Protein AF-Q8MIM4-F1 (afdb_monomer)

InterPro domains:
  IPR008209 Phosphoenolpyruvate carboxykinase, GTP-utilising [PTHR11561] (2-87)
  IPR008210 Phosphoenolpyruvate carboxykinase, N-terminal [G3DSA:3.40.449.10] (1-87)
  IPR008210 Phosphoenolpyruvate carboxykinase, N-terminal [SSF68923] (2-87)
  IPR035078 Phosphoenolpyruvate carboxykinase, GTP-utilising, N-terminal [PF17297] (2-87)

Mean predicted aligned error: 2.32 Å

Organism: Canis lupus familiaris (NCBI:txid9615)

Sequence (87 aa):
ARFPGCMKGRTMYVIPFSMGPLGSPLSKIGIELTDSPYVVASMRIMTRMGTSVLEALGDGEFVKCLHSVGCPLPLKKPLVNNWPCNP

Radius of gyration: 14.99 Å; Cα contacts (8 Å, |Δi|>4): 142; chains: 1; bounding box: 40×19×39 Å

Nearest PDB structures (foldseek):
  1nhx-assembly1_A  TM=1.007E+00  e=1.636E-14  Homo sapiens
  4gnq-assembly1_A  TM=1.009E+00  e=3.406E-14  Rattus norvegicus
  5v9f-assembly1_A  TM=1.009E+00  e=3.892E-14  Rattus norvegicus
  5fh0-assembly1_A  TM=1.008E+00  e=4.160E-14  Rattus norvegicus
  4ox2-assembly2_B  TM=1.003E+00  e=5.806E-14  Rattus norvegicus

Secondary structure (DSSP, 8-state):
--STTTTTTS--EEEEEEESSTT-TT-EEEEEEES-HHHHHHHHHHSEESHHHHHHHTT---EEEE---S-PSSPSSPPBTTB----

Solvent-accessible surface area (backbone atoms only — not comparable to full-atom values): 5345 Å² total; per-residue (Å²): 130,76,67,82,68,26,53,36,91,51,64,76,45,82,43,37,28,25,54,57,63,86,90,42,95,83,38,49,44,32,39,37,38,30,54,46,71,66,57,55,55,51,44,55,72,78,34,50,60,42,68,71,42,50,67,72,41,68,93,56,86,62,47,85,40,84,52,69,48,57,66,25,55,80,72,90,64,90,72,59,93,87,50,76,64,66,133

Foldseek 3Di:
DQPDQQQAPADWDWKWWWDDDQPDPPIAIAIETERDPVCVVVCVVPTVTDDSSVVSCPVHDHHYHYDYQRAHPPGPDDDDPVDRHDD

Structure (mmCIF, N/CA/C/O backbone):
data_AF-Q8MIM4-F1
#
_entry.id   AF-Q8MIM4-F1
#
loop_
_atom_site.group_PDB
_atom_site.id
_atom_site.type_symbol
_atom_site.label_atom_id
_atom_site.label_alt_id
_atom_site.label_comp_id
_atom_site.label_asym_id
_atom_site.label_entity_id
_atom_site.label_seq_id
_atom_site.pdbx_PDB_ins_code
_atom_site.Cartn_x
_atom_site.Cartn_y
_atom_site.Cartn_z
_atom_site.occupancy
_atom_site.B_iso_or_equiv
_atom_site.auth_seq_id
_atom_site.auth_comp_id
_atom_site.auth_asym_id
_atom_site.auth_atom_id
_atom_site.pdbx_PDB_model_num
ATOM 1 N N . ALA A 1 1 ? 4.825 12.135 -17.781 1.00 68.19 1 ALA A N 1
ATOM 2 C CA . ALA A 1 1 ? 4.035 11.913 -16.546 1.00 68.19 1 ALA A CA 1
ATOM 3 C C . ALA A 1 1 ? 4.711 10.834 -15.696 1.00 68.19 1 ALA A C 1
ATOM 5 O O . ALA A 1 1 ? 5.316 9.948 -16.284 1.00 68.19 1 ALA A O 1
ATOM 6 N N . ARG A 1 2 ? 4.657 10.919 -14.356 1.00 95.00 2 ARG A N 1
ATOM 7 C CA . ARG A 1 2 ? 5.394 10.014 -13.442 1.00 95.00 2 ARG A CA 1
ATOM 8 C C . ARG A 1 2 ? 4.679 8.673 -13.196 1.00 95.00 2 ARG A C 1
ATOM 10 O O . ARG A 1 2 ? 5.291 7.628 -13.349 1.00 95.00 2 ARG A O 1
ATOM 17 N N . PHE A 1 3 ? 3.387 8.705 -12.866 1.00 98.12 3 PHE A N 1
ATOM 18 C CA . PHE A 1 3 ? 2.633 7.531 -12.397 1.00 98.12 3 PHE A CA 1
ATOM 19 C C . PHE A 1 3 ? 2.011 6.611 -13.467 1.00 98.12 3 PHE A C 1
ATOM 21 O O . PHE A 1 3 ? 1.924 5.409 -13.212 1.00 98.12 3 PHE A O 1
ATOM 28 N N . PRO A 1 4 ? 1.571 7.079 -14.651 1.00 98.38 4 PRO A N 1
ATOM 29 C CA . PRO A 1 4 ? 1.004 6.176 -15.653 1.00 98.38 4 PRO A CA 1
ATOM 30 C C . PRO A 1 4 ? 1.979 5.048 -16.029 1.00 98.38 4 PRO A C 1
ATOM 32 O O . PRO A 1 4 ? 3.079 5.303 -16.517 1.00 98.38 4 PRO A O 1
ATOM 35 N N . GLY A 1 5 ? 1.588 3.797 -15.763 1.00 98.00 5 GLY A N 1
ATOM 36 C CA . GLY A 1 5 ? 2.410 2.609 -16.020 1.00 98.00 5 GLY A CA 1
ATOM 37 C C . GLY A 1 5 ? 3.634 2.432 -15.108 1.00 98.00 5 GLY A C 1
ATOM 38 O O . GLY A 1 5 ? 4.463 1.578 -15.414 1.00 98.00 5 GLY A O 1
ATOM 39 N N . CYS A 1 6 ? 3.771 3.196 -14.013 1.00 98.44 6 CYS A N 1
ATOM 40 C CA . CYS A 1 6 ? 4.971 3.182 -13.156 1.00 98.44 6 CYS A CA 1
ATOM 41 C C . CYS A 1 6 ? 5.252 1.832 -12.474 1.00 98.44 6 CYS A C 1
ATOM 43 O O . CYS A 1 6 ? 6.413 1.492 -12.266 1.00 98.44 6 CYS A O 1
ATOM 45 N N . MET A 1 7 ? 4.211 1.034 -12.221 1.00 98.75 7 MET A N 1
ATOM 46 C CA . MET A 1 7 ? 4.310 -0.289 -11.591 1.00 98.75 7 MET A CA 1
ATOM 47 C C . MET A 1 7 ? 4.233 -1.452 -12.595 1.00 98.75 7 MET A C 1
ATOM 49 O O . MET A 1 7 ? 4.011 -2.591 -12.196 1.00 98.75 7 MET A O 1
ATOM 53 N N . LYS A 1 8 ? 4.364 -1.210 -13.911 1.00 98.69 8 LYS A N 1
ATOM 54 C CA . LYS A 1 8 ? 4.245 -2.285 -14.916 1.00 98.69 8 LYS A CA 1
ATOM 55 C C . LYS A 1 8 ? 5.213 -3.433 -14.595 1.00 98.69 8 LYS A C 1
ATOM 57 O O . LYS A 1 8 ? 6.404 -3.200 -14.412 1.00 98.69 8 LYS A O 1
ATOM 62 N N . GLY A 1 9 ? 4.692 -4.660 -14.529 1.00 98.56 9 GLY A N 1
ATOM 63 C CA . GLY A 1 9 ? 5.469 -5.860 -14.197 1.00 98.56 9 GLY A CA 1
ATOM 64 C C . GLY A 1 9 ? 5.898 -5.973 -12.728 1.00 98.56 9 GLY A C 1
ATOM 65 O O . GLY A 1 9 ? 6.709 -6.836 -12.412 1.00 98.56 9 GLY A O 1
ATOM 66 N N . ARG A 1 10 ? 5.381 -5.124 -11.831 1.00 98.69 10 ARG A N 1
ATOM 67 C CA . ARG A 1 10 ? 5.602 -5.198 -10.381 1.00 98.69 10 ARG A CA 1
ATOM 68 C C . ARG A 1 10 ? 4.288 -5.444 -9.648 1.00 98.69 10 ARG A C 1
ATOM 70 O O . ARG A 1 10 ? 3.219 -5.076 -10.128 1.00 98.69 10 ARG A O 1
ATOM 77 N N . THR A 1 11 ? 4.389 -6.034 -8.465 1.00 98.81 11 THR A N 1
ATOM 78 C CA . THR A 1 11 ? 3.262 -6.173 -7.540 1.00 98.81 11 THR A CA 1
ATOM 79 C C . THR A 1 11 ? 2.939 -4.824 -6.912 1.00 98.81 11 THR A C 1
ATOM 81 O O . THR A 1 11 ? 3.837 -4.161 -6.404 1.00 98.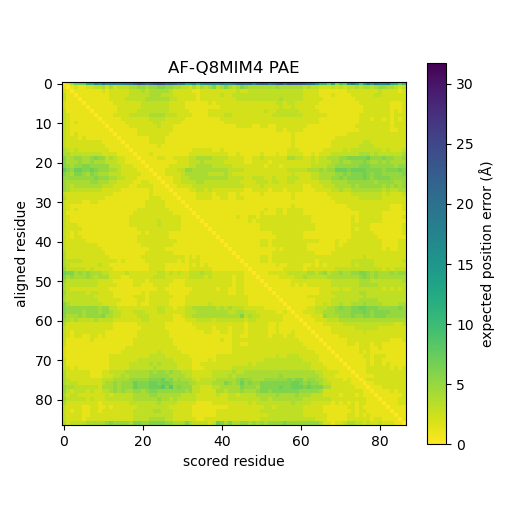81 11 THR A O 1
ATOM 84 N N . MET A 1 12 ? 1.662 -4.446 -6.905 1.00 98.81 12 MET A N 1
ATOM 85 C CA . MET A 1 12 ? 1.156 -3.373 -6.053 1.00 98.81 12 MET A CA 1
ATOM 86 C C . MET A 1 12 ? 0.704 -3.987 -4.727 1.00 98.81 12 MET A C 1
ATOM 88 O O . MET A 1 12 ? -0.240 -4.773 -4.692 1.00 98.81 12 MET A O 1
ATOM 92 N N . TYR A 1 13 ? 1.388 -3.646 -3.643 1.00 98.88 13 TYR A N 1
ATOM 93 C CA . TYR A 1 13 ? 1.003 -4.024 -2.290 1.00 98.88 13 TYR A CA 1
ATOM 94 C C . TYR A 1 13 ? 0.000 -3.017 -1.736 1.00 98.88 13 TYR A C 1
ATOM 96 O O . TYR A 1 13 ? 0.157 -1.813 -1.939 1.00 98.88 13 TYR A O 1
ATOM 104 N N . VAL A 1 14 ? -0.998 -3.520 -1.011 1.00 98.88 14 VAL A N 1
ATOM 105 C CA .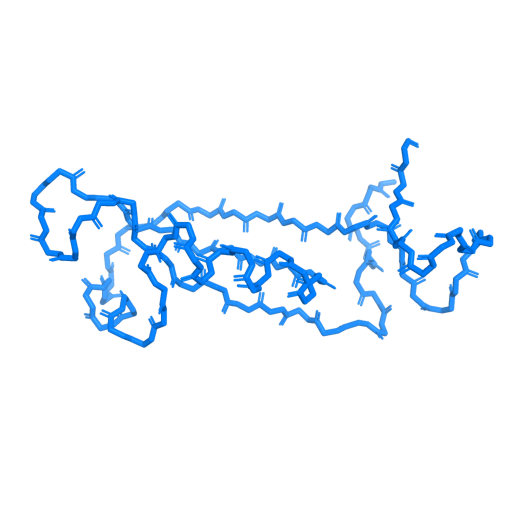 VAL A 1 14 ? -1.976 -2.714 -0.275 1.00 98.88 14 VAL A CA 1
ATOM 106 C C . VAL A 1 14 ? -1.653 -2.828 1.209 1.00 98.88 14 VAL A C 1
ATOM 108 O O . VAL A 1 14 ? -1.694 -3.921 1.771 1.00 98.88 14 VAL A O 1
ATOM 111 N N . ILE A 1 15 ? -1.311 -1.708 1.837 1.00 98.81 15 ILE A N 1
ATOM 112 C CA . ILE A 1 15 ? -0.882 -1.641 3.235 1.00 98.81 15 ILE A CA 1
ATOM 113 C C . ILE A 1 15 ? -1.950 -0.892 4.040 1.00 98.81 15 ILE A C 1
ATOM 115 O O . ILE A 1 15 ? -1.934 0.338 4.060 1.00 98.81 15 ILE A O 1
ATOM 119 N N . PRO A 1 16 ? -2.876 -1.591 4.716 1.00 98.81 16 PRO A N 1
ATOM 120 C CA . PRO A 1 16 ? -3.751 -0.967 5.699 1.00 98.81 16 PRO A CA 1
ATOM 121 C C . PRO A 1 16 ? -2.991 -0.732 7.003 1.00 98.81 16 PRO A C 1
ATOM 123 O O . PRO A 1 16 ? -2.529 -1.693 7.620 1.00 98.81 16 PRO A O 1
ATOM 126 N N . PHE A 1 17 ? -2.851 0.524 7.431 1.00 98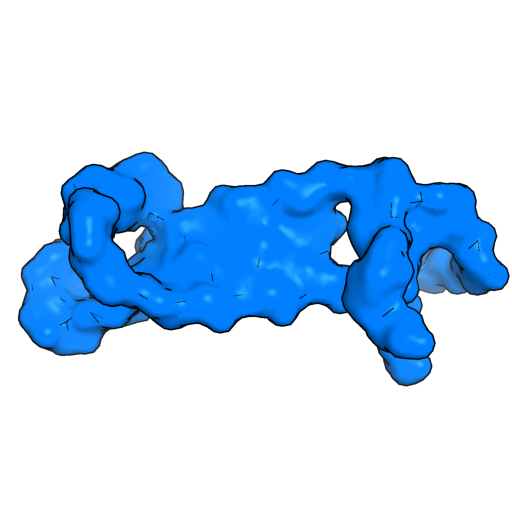.81 17 PHE A N 1
ATOM 127 C CA . PHE A 1 17 ? -2.101 0.880 8.637 1.00 98.81 17 PHE A CA 1
ATOM 128 C C . PHE A 1 17 ? -2.814 1.893 9.542 1.00 98.81 17 PHE A C 1
ATOM 130 O O . PHE A 1 17 ? -3.588 2.730 9.086 1.00 98.81 17 PHE A O 1
ATOM 137 N N . SER A 1 18 ? -2.524 1.828 10.842 1.00 98.62 18 SER A N 1
ATOM 138 C CA . SER A 1 18 ? -2.985 2.766 11.869 1.00 98.62 18 SER A CA 1
ATOM 139 C C . SER A 1 18 ? -1.810 3.542 12.462 1.00 98.62 18 SER A C 1
ATOM 141 O O . SER A 1 18 ? -0.832 2.958 12.951 1.00 98.62 18 SER A O 1
ATOM 143 N N . MET A 1 19 ? -1.941 4.868 12.473 1.00 98.44 19 MET A N 1
ATOM 144 C CA . MET A 1 19 ? -1.066 5.789 13.193 1.00 98.44 19 MET A CA 1
ATOM 145 C C . MET A 1 19 ? -1.611 5.998 14.604 1.00 98.44 19 MET A C 1
ATOM 147 O O . MET A 1 19 ? -2.568 6.737 14.816 1.00 98.44 19 MET A O 1
ATOM 151 N N . GLY A 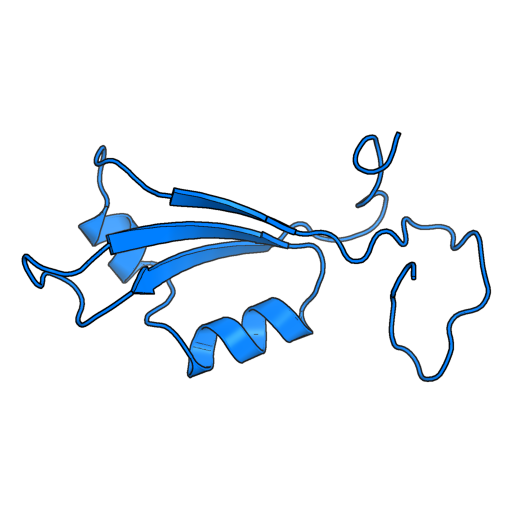1 20 ? -0.991 5.316 15.567 1.00 96.94 20 GLY A N 1
ATOM 152 C CA . GLY A 1 20 ? -1.446 5.233 16.957 1.00 96.94 20 GLY A CA 1
ATOM 153 C C . GLY A 1 20 ? -2.010 3.849 17.308 1.00 96.94 20 GLY A C 1
ATOM 154 O O . GLY A 1 20 ? -2.151 2.998 16.422 1.00 96.94 20 GLY A O 1
ATOM 155 N N . PRO A 1 21 ? -2.283 3.579 18.600 1.00 97.44 21 PRO A N 1
ATOM 156 C CA . PRO A 1 21 ? -2.926 2.339 19.026 1.00 97.44 21 PRO A CA 1
ATOM 157 C C . PRO A 1 21 ? -4.271 2.146 18.318 1.00 97.44 21 PRO A C 1
ATOM 159 O O . PRO A 1 21 ? -5.048 3.093 18.207 1.00 97.44 21 PRO A O 1
ATOM 162 N N . LEU A 1 22 ? -4.533 0.928 17.845 1.00 96.00 22 LEU A N 1
ATOM 163 C CA . LEU A 1 22 ? -5.760 0.604 17.123 1.00 96.00 22 LEU A CA 1
ATOM 164 C C . LEU A 1 22 ? -6.988 0.850 18.018 1.00 96.00 22 LEU A C 1
ATOM 166 O O . LEU A 1 22 ? -6.996 0.421 19.170 1.00 96.00 22 LEU A O 1
ATOM 170 N N . GLY A 1 23 ? -7.993 1.563 17.502 1.00 92.25 23 GLY A N 1
ATOM 171 C CA . GLY A 1 23 ? -9.202 1.938 18.249 1.00 92.25 2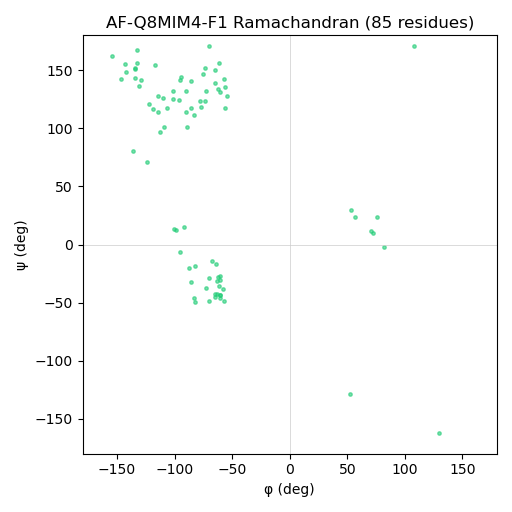3 GLY A CA 1
ATOM 172 C C . GLY A 1 23 ? -9.053 3.171 19.150 1.00 92.25 23 GLY A C 1
ATOM 173 O O . GLY A 1 23 ? -10.030 3.602 19.757 1.00 92.25 23 GLY A O 1
ATOM 174 N N . SER A 1 24 ? -7.863 3.777 19.237 1.00 96.75 24 SER A N 1
ATOM 175 C CA . SER A 1 24 ? -7.695 5.039 19.966 1.00 96.75 24 SER A CA 1
ATOM 176 C C . SER A 1 24 ? -8.491 6.166 19.291 1.00 96.75 24 SER A C 1
ATOM 178 O O . SER A 1 24 ? -8.407 6.297 18.066 1.00 96.75 24 SER A O 1
ATOM 180 N N . PRO A 1 25 ? -9.169 7.050 20.049 1.00 95.56 25 PRO A N 1
ATOM 181 C CA . PRO A 1 25 ? -9.892 8.193 19.482 1.00 95.56 25 PRO A CA 1
ATOM 182 C C . PRO A 1 25 ? -8.971 9.205 18.781 1.00 95.56 25 PRO A C 1
ATOM 184 O O . PRO A 1 25 ? -9.437 10.028 17.998 1.00 95.56 25 PRO A O 1
ATOM 187 N N . LEU A 1 26 ? -7.661 9.147 19.050 1.00 96.81 26 LEU A N 1
ATOM 188 C CA . LEU A 1 26 ? -6.645 9.979 18.400 1.00 96.81 26 LEU A CA 1
ATOM 189 C C . LEU A 1 26 ? -5.967 9.281 17.212 1.00 96.81 26 LEU A C 1
ATOM 191 O O . LEU A 1 26 ? -5.155 9.902 16.527 1.00 96.81 26 LEU A O 1
ATOM 195 N N . SER A 1 27 ? -6.254 7.995 16.981 1.00 97.25 27 SER A N 1
ATOM 196 C CA . SER A 1 27 ? -5.655 7.256 15.870 1.00 97.25 27 SER A CA 1
ATOM 197 C C . SER A 1 27 ? -6.246 7.673 14.526 1.00 97.25 27 SER A C 1
ATOM 199 O O . SER A 1 27 ? -7.389 8.124 14.427 1.00 97.25 27 SER A O 1
ATOM 201 N N . LYS A 1 28 ? -5.441 7.531 13.473 1.00 97.94 28 LYS A N 1
ATOM 202 C CA . LYS A 1 28 ? -5.863 7.736 12.084 1.00 97.94 28 LYS A CA 1
ATOM 203 C C . LYS A 1 28 ?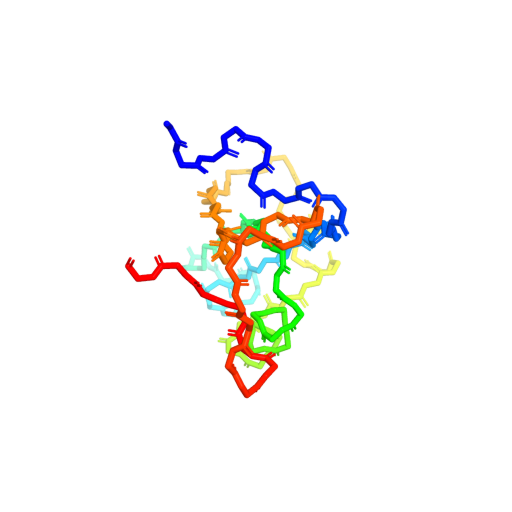 -5.422 6.551 11.241 1.00 97.94 28 LYS A C 1
ATOM 205 O O . LYS A 1 28 ? -4.288 6.087 11.373 1.00 97.94 28 LYS A O 1
ATOM 210 N N . ILE A 1 29 ? -6.316 6.084 10.376 1.00 98.62 29 ILE A N 1
ATOM 211 C CA . ILE A 1 29 ? -6.056 4.978 9.455 1.00 98.62 29 ILE A CA 1
ATOM 212 C C . ILE A 1 29 ? -5.619 5.532 8.098 1.00 98.62 29 ILE A C 1
ATOM 214 O O . ILE A 1 29 ? -6.128 6.552 7.624 1.00 98.62 29 ILE A O 1
ATOM 218 N N . GLY A 1 30 ? -4.666 4.851 7.472 1.00 98.69 30 GLY A N 1
ATOM 219 C CA . GLY A 1 30 ? -4.247 5.089 6.100 1.00 98.69 30 GLY A CA 1
ATOM 220 C C . GLY A 1 30 ? -4.155 3.789 5.311 1.00 98.69 30 GLY A C 1
ATOM 221 O O . GLY A 1 30 ? -3.967 2.709 5.875 1.00 98.69 30 GLY A O 1
ATOM 222 N N . ILE A 1 31 ? -4.277 3.911 3.992 1.00 98.81 31 ILE A N 1
ATOM 223 C CA . ILE A 1 31 ? -4.000 2.832 3.044 1.00 98.81 31 ILE A CA 1
ATOM 224 C C . ILE A 1 31 ? -2.868 3.299 2.138 1.00 98.81 31 ILE A C 1
ATOM 226 O O . ILE A 1 31 ? -3.032 4.272 1.398 1.00 98.81 31 ILE A O 1
ATOM 230 N N . GLU A 1 32 ? -1.730 2.611 2.188 1.00 98.94 32 GLU A N 1
ATOM 231 C CA . GLU A 1 32 ? -0.606 2.863 1.290 1.00 98.94 32 GLU A CA 1
ATOM 232 C C . GLU A 1 32 ? -0.543 1.826 0.172 1.00 98.94 32 GLU A C 1
ATOM 234 O O . GLU A 1 32 ? -0.500 0.620 0.416 1.00 98.94 32 GLU A O 1
ATOM 239 N N . LEU A 1 33 ? -0.527 2.318 -1.067 1.00 98.88 33 LEU A N 1
ATOM 240 C CA . LEU A 1 33 ? -0.217 1.526 -2.249 1.00 98.88 33 LEU A CA 1
ATOM 241 C C . LEU A 1 33 ? 1.258 1.706 -2.585 1.00 98.88 33 LEU A C 1
ATOM 243 O O . LEU A 1 33 ? 1.705 2.834 -2.786 1.00 98.88 33 LEU A O 1
ATOM 247 N N . THR A 1 34 ? 2.004 0.609 -2.671 1.00 98.88 34 THR A N 1
ATOM 248 C CA . THR A 1 34 ? 3.447 0.634 -2.952 1.00 98.88 34 THR A CA 1
ATOM 249 C C . THR A 1 34 ? 3.860 -0.523 -3.853 1.00 98.88 34 THR A C 1
ATOM 251 O O . THR A 1 34 ? 3.294 -1.609 -3.773 1.00 98.88 34 THR A O 1
ATOM 254 N N . ASP A 1 35 ? 4.873 -0.322 -4.692 1.00 98.88 35 ASP A N 1
ATOM 255 C CA . ASP A 1 35 ? 5.526 -1.377 -5.483 1.00 98.88 35 ASP A CA 1
ATOM 256 C C . ASP A 1 35 ? 6.840 -1.885 -4.858 1.00 98.88 35 ASP A C 1
ATOM 258 O O . ASP A 1 35 ? 7.615 -2.595 -5.508 1.00 98.88 35 ASP A O 1
ATOM 262 N N . SER A 1 36 ? 7.097 -1.529 -3.593 1.00 98.88 36 SER A N 1
ATOM 263 C CA . SER A 1 36 ? 8.332 -1.847 -2.874 1.00 98.88 36 SER A CA 1
ATOM 264 C C . SER A 1 36 ? 8.091 -2.796 -1.692 1.00 98.88 36 SER A C 1
ATOM 266 O O . SER A 1 36 ? 7.500 -2.385 -0.689 1.00 98.88 36 SER A O 1
ATOM 268 N N . PRO A 1 37 ? 8.620 -4.035 -1.734 1.00 98.75 37 PRO A N 1
ATOM 269 C CA . PRO A 1 37 ? 8.593 -4.950 -0.589 1.00 98.75 37 PRO A CA 1
ATOM 270 C C . PRO A 1 37 ? 9.334 -4.404 0.640 1.00 98.75 37 PRO A C 1
ATOM 272 O O . PRO A 1 37 ? 8.950 -4.695 1.771 1.00 98.75 37 PRO A O 1
ATOM 275 N N . TYR A 1 38 ? 10.371 -3.585 0.426 1.00 98.81 38 TYR A N 1
ATOM 276 C CA . TYR A 1 38 ? 11.084 -2.907 1.509 1.00 98.81 38 TYR A CA 1
ATOM 277 C C . TYR A 1 38 ? 10.142 -1.980 2.287 1.00 98.81 38 TYR A C 1
ATOM 279 O O . TYR A 1 38 ? 10.079 -2.058 3.511 1.00 98.81 38 TYR A O 1
ATOM 287 N N . VAL A 1 39 ? 9.338 -1.176 1.578 1.00 98.88 39 VAL A N 1
ATOM 288 C CA . VAL A 1 39 ? 8.340 -0.294 2.207 1.00 98.88 39 VAL A CA 1
ATOM 289 C C . VAL A 1 39 ? 7.324 -1.106 3.010 1.00 98.88 39 VAL A C 1
ATOM 291 O O . VAL A 1 39 ? 7.052 -0.760 4.154 1.00 98.88 39 VAL A O 1
ATOM 294 N N . VAL A 1 40 ? 6.827 -2.228 2.475 1.00 98.88 40 VAL A N 1
ATOM 295 C CA . VAL A 1 40 ? 5.893 -3.116 3.198 1.00 98.88 40 VAL A CA 1
ATOM 296 C C . VAL A 1 40 ? 6.491 -3.606 4.521 1.00 98.88 40 VAL A C 1
ATOM 298 O O . VAL A 1 40 ? 5.843 -3.520 5.567 1.00 98.88 40 VAL A O 1
ATOM 301 N N . ALA A 1 41 ? 7.729 -4.108 4.493 1.00 98.75 41 ALA A N 1
ATOM 302 C CA . ALA A 1 41 ? 8.401 -4.631 5.679 1.00 98.75 41 ALA A CA 1
ATOM 303 C C . ALA A 1 41 ? 8.654 -3.535 6.727 1.00 98.75 41 ALA A C 1
ATOM 305 O O . ALA A 1 41 ? 8.355 -3.732 7.906 1.00 98.75 41 ALA A O 1
ATOM 306 N N . SER A 1 42 ? 9.140 -2.365 6.304 1.00 98.81 42 SER A N 1
ATOM 307 C CA . SER A 1 42 ? 9.348 -1.219 7.194 1.00 98.81 42 SER A CA 1
ATOM 308 C C . SER A 1 42 ? 8.034 -0.713 7.789 1.00 98.81 42 SER A C 1
ATOM 310 O O . SER A 1 42 ? 7.963 -0.483 8.995 1.00 98.81 42 SER A O 1
ATOM 312 N N . MET A 1 43 ? 6.965 -0.618 6.993 1.00 98.81 43 MET A N 1
ATOM 313 C CA . MET A 1 43 ? 5.640 -0.212 7.474 1.00 98.81 43 MET A CA 1
ATOM 314 C C . MET A 1 43 ? 5.092 -1.172 8.528 1.00 98.81 43 MET A C 1
ATOM 316 O O . MET A 1 43 ? 4.484 -0.721 9.496 1.00 98.81 43 MET A O 1
ATOM 320 N N . ARG A 1 44 ? 5.366 -2.478 8.410 1.00 98.50 44 ARG A N 1
ATOM 321 C CA . ARG A 1 44 ? 4.968 -3.473 9.422 1.00 98.50 44 ARG A CA 1
ATOM 322 C C . ARG A 1 44 ? 5.623 -3.241 10.784 1.00 98.50 44 ARG A C 1
ATOM 324 O O . ARG A 1 44 ? 5.044 -3.602 11.801 1.00 98.50 44 ARG A O 1
ATOM 331 N N . ILE A 1 45 ? 6.837 -2.693 10.801 1.00 98.56 45 ILE A N 1
ATOM 332 C CA . ILE A 1 45 ? 7.570 -2.384 12.035 1.00 98.56 45 ILE A CA 1
ATOM 333 C C . ILE A 1 45 ? 7.120 -1.032 12.595 1.00 98.56 45 ILE A C 1
ATOM 335 O O . ILE A 1 45 ? 6.872 -0.902 13.790 1.00 98.56 45 ILE A O 1
ATOM 339 N N . MET A 1 46 ? 7.020 -0.022 11.729 1.00 98.62 46 MET A N 1
ATOM 340 C CA . MET A 1 46 ? 6.830 1.372 12.139 1.00 98.62 46 MET A CA 1
ATOM 341 C C . MET A 1 46 ? 5.372 1.732 12.437 1.00 98.62 46 MET A C 1
ATOM 343 O O . MET A 1 46 ? 5.103 2.731 13.104 1.00 98.62 46 MET A O 1
ATOM 347 N N . THR A 1 47 ? 4.422 0.930 11.956 1.00 98.56 47 THR A N 1
ATOM 348 C CA . THR A 1 47 ? 2.982 1.170 12.105 1.00 98.56 47 THR A CA 1
ATOM 349 C C . THR A 1 47 ? 2.265 -0.096 12.569 1.00 98.56 47 THR A C 1
ATOM 351 O O . THR A 1 47 ? 2.825 -1.191 12.547 1.00 98.56 47 THR A O 1
ATOM 354 N N . ARG A 1 48 ? 1.004 0.030 12.999 1.00 98.44 48 ARG A N 1
ATOM 355 C CA . ARG A 1 48 ? 0.140 -1.145 13.189 1.00 98.44 48 ARG A CA 1
ATOM 356 C C . ARG A 1 48 ? -0.488 -1.436 11.839 1.00 98.44 48 ARG A C 1
ATOM 358 O O . ARG A 1 48 ? -1.198 -0.574 11.342 1.00 98.44 48 ARG A O 1
ATOM 365 N N . MET A 1 49 ? -0.221 -2.598 11.257 1.00 97.50 49 MET A N 1
ATOM 366 C CA . MET A 1 49 ? -0.612 -2.908 9.883 1.00 97.50 49 MET A CA 1
ATOM 367 C C . MET A 1 49 ? -1.234 -4.300 9.766 1.00 97.50 49 MET A C 1
ATOM 369 O O . MET A 1 49 ? -0.788 -5.232 10.435 1.00 97.50 49 MET A O 1
ATOM 373 N N . GLY A 1 50 ? -2.241 -4.436 8.900 1.00 96.44 50 GLY A N 1
ATOM 374 C CA . GLY A 1 50 ? -2.843 -5.718 8.526 1.00 96.44 50 GLY A CA 1
ATOM 375 C C . GLY A 1 50 ? -4.369 -5.743 8.628 1.00 96.44 50 GLY A C 1
ATOM 376 O O . GLY A 1 50 ? -5.023 -4.704 8.682 1.00 96.44 50 GLY A O 1
ATOM 377 N N . THR A 1 51 ? -4.936 -6.951 8.655 1.00 98.38 51 THR A N 1
ATOM 378 C CA . THR A 1 51 ? -6.389 -7.190 8.606 1.00 98.38 51 THR A CA 1
ATOM 379 C C . THR A 1 51 ? -7.156 -6.518 9.740 1.00 98.38 51 THR A C 1
ATOM 381 O O . THR A 1 51 ? -8.203 -5.935 9.489 1.00 98.38 51 THR A O 1
ATOM 384 N N . SER A 1 52 ? -6.606 -6.492 10.956 1.00 98.25 52 SER A N 1
ATOM 385 C CA . SER A 1 52 ? -7.253 -5.824 12.093 1.00 98.25 52 SER A CA 1
ATOM 386 C C . SER A 1 52 ? -7.464 -4.322 11.868 1.00 98.25 52 SER A C 1
ATOM 388 O O . SER A 1 52 ? -8.402 -3.740 12.402 1.00 98.25 52 SER A O 1
ATOM 390 N N . VAL A 1 53 ? -6.627 -3.681 11.044 1.00 98.44 53 VAL A N 1
ATOM 391 C CA . VAL A 1 53 ? -6.821 -2.280 10.647 1.00 98.44 53 VAL A CA 1
ATOM 392 C C . VAL A 1 53 ? -7.979 -2.141 9.660 1.00 98.44 53 VAL A C 1
ATOM 394 O O . VAL A 1 53 ? -8.729 -1.179 9.762 1.00 98.44 53 VAL A O 1
ATOM 397 N N . LEU A 1 54 ? -8.154 -3.089 8.733 1.00 98.25 54 LEU A N 1
ATOM 398 C CA . LEU A 1 54 ? -9.305 -3.096 7.819 1.00 98.25 54 LEU A CA 1
ATOM 399 C C . LEU A 1 54 ? -10.618 -3.307 8.578 1.00 98.25 54 LEU A C 1
ATOM 401 O O . LEU A 1 54 ? -11.591 -2.608 8.317 1.00 98.25 54 LEU A O 1
ATOM 405 N N . GLU A 1 55 ? -10.625 -4.226 9.542 1.00 98.19 55 GLU A N 1
ATOM 406 C CA . GLU A 1 55 ? -11.777 -4.471 10.418 1.00 98.19 55 GLU A CA 1
ATOM 407 C C . GLU A 1 55 ? -12.138 -3.221 11.231 1.00 98.19 55 GLU A C 1
ATOM 409 O O . GLU A 1 55 ? -13.308 -2.863 11.322 1.00 98.19 55 GLU A O 1
ATOM 414 N N . ALA A 1 56 ? -11.136 -2.523 11.776 1.00 97.69 56 ALA A N 1
ATOM 415 C CA . ALA A 1 56 ? -11.345 -1.272 12.502 1.00 97.69 56 ALA A CA 1
ATOM 416 C C . ALA A 1 56 ? -11.760 -0.100 11.596 1.00 97.69 56 ALA A C 1
ATOM 418 O O . ALA A 1 56 ? -12.424 0.820 12.068 1.00 97.69 56 ALA A O 1
ATOM 419 N N . LEU A 1 57 ? -11.349 -0.108 10.324 1.00 97.81 57 LEU A N 1
ATOM 420 C CA . LEU A 1 57 ? -11.716 0.918 9.350 1.00 97.81 57 LEU A CA 1
ATOM 421 C C . LEU A 1 57 ? -13.199 0.831 8.980 1.00 97.81 57 LEU A C 1
ATOM 423 O O . LEU A 1 57 ? -13.875 1.859 8.978 1.00 97.81 57 LEU A O 1
ATOM 427 N N . GLY A 1 58 ? -13.699 -0.366 8.655 1.00 97.00 58 GLY A N 1
ATOM 428 C CA . GLY A 1 58 ? -15.044 -0.536 8.096 1.00 97.00 58 GLY A CA 1
ATOM 429 C C . GLY A 1 58 ? -15.262 0.370 6.876 1.00 97.00 58 GLY A C 1
ATOM 430 O O . GLY A 1 58 ? -14.417 0.425 5.985 1.00 97.00 58 GLY A O 1
ATOM 431 N N . ASP A 1 59 ? -16.358 1.130 6.882 1.00 97.50 59 ASP A N 1
ATOM 432 C CA . ASP A 1 59 ? -16.675 2.149 5.866 1.00 97.50 59 ASP A CA 1
ATOM 433 C C . ASP A 1 59 ? -16.169 3.560 6.238 1.00 97.50 59 ASP A C 1
ATOM 435 O O . ASP A 1 59 ? -16.616 4.569 5.689 1.00 97.50 59 ASP A O 1
ATOM 439 N N . GLY A 1 60 ? -15.268 3.654 7.219 1.00 96.62 60 GLY A N 1
ATOM 440 C CA . GLY A 1 60 ? -14.726 4.912 7.716 1.00 96.62 60 GLY A CA 1
ATOM 441 C C . GLY A 1 60 ? -13.785 5.620 6.738 1.00 96.62 60 GLY A C 1
ATOM 442 O O . GLY A 1 60 ? -13.344 5.088 5.717 1.00 96.62 60 GLY A O 1
ATOM 443 N N . GLU A 1 61 ? -13.430 6.856 7.081 1.00 97.56 61 GLU A N 1
ATOM 444 C CA . GLU A 1 61 ? -12.454 7.626 6.314 1.00 97.56 61 GLU A CA 1
ATOM 445 C C . GLU A 1 61 ? -11.019 7.147 6.566 1.00 97.56 61 GLU A C 1
ATOM 447 O O . GLU A 1 61 ? -10.640 6.772 7.677 1.00 97.56 61 GLU A O 1
ATOM 452 N N . PHE A 1 62 ? -10.184 7.241 5.533 1.00 98.62 62 PHE A N 1
ATOM 453 C CA . PHE A 1 62 ? -8.763 6.925 5.616 1.00 98.62 62 PHE A CA 1
ATOM 454 C C . PHE A 1 62 ? -7.925 7.871 4.758 1.00 98.62 62 PHE A C 1
ATOM 456 O O . PHE A 1 62 ? -8.380 8.427 3.754 1.00 98.62 62 PHE A O 1
ATOM 463 N N . VAL A 1 63 ? -6.654 8.014 5.127 1.00 98.62 63 VAL A N 1
ATOM 464 C CA . VAL A 1 63 ? -5.673 8.756 4.332 1.00 98.62 63 VAL A CA 1
ATOM 465 C C . VAL A 1 63 ? -5.209 7.894 3.156 1.00 98.62 63 VAL A C 1
ATOM 467 O O . VAL A 1 63 ? -4.705 6.785 3.340 1.00 98.62 63 VAL A O 1
ATOM 470 N N . LYS A 1 64 ? -5.372 8.410 1.934 1.00 98.75 64 LYS A N 1
ATOM 471 C CA . LYS A 1 64 ? -4.923 7.754 0.697 1.00 98.75 64 LYS A CA 1
ATOM 472 C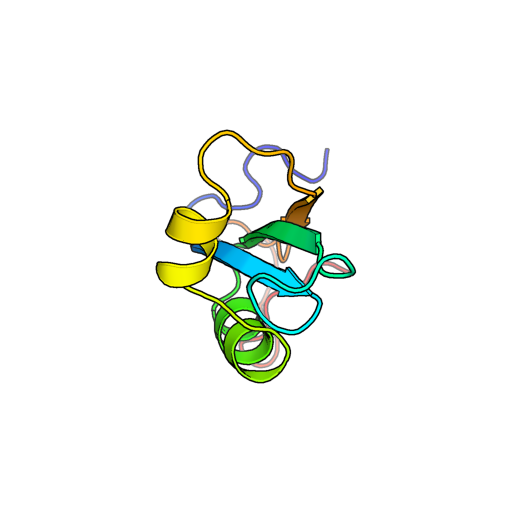 C . LYS A 1 64 ? -3.441 8.049 0.460 1.00 98.75 64 LYS A C 1
ATOM 474 O O . LYS A 1 64 ? -3.092 9.182 0.132 1.00 98.75 64 LYS A O 1
ATOM 479 N N . CYS A 1 65 ? -2.591 7.033 0.571 1.00 98.81 65 CYS A N 1
ATOM 480 C CA . CYS A 1 65 ? -1.152 7.135 0.330 1.00 98.81 65 CYS A CA 1
ATOM 481 C C . CYS A 1 65 ? -0.781 6.375 -0.958 1.00 98.81 65 CYS A C 1
ATOM 483 O O . CYS A 1 65 ? -1.099 5.196 -1.107 1.00 98.81 65 CYS A O 1
ATOM 485 N N . LEU A 1 66 ? -0.108 7.040 -1.902 1.00 98.75 66 LEU A N 1
ATOM 486 C CA . LEU A 1 66 ? 0.348 6.437 -3.160 1.00 98.75 66 LEU A CA 1
ATOM 487 C C . LEU A 1 66 ? 1.864 6.582 -3.287 1.00 98.75 66 LEU A C 1
ATOM 489 O O . LEU A 1 66 ? 2.383 7.696 -3.341 1.00 98.75 66 LEU A O 1
ATOM 493 N N . HIS A 1 67 ? 2.555 5.455 -3.402 1.00 98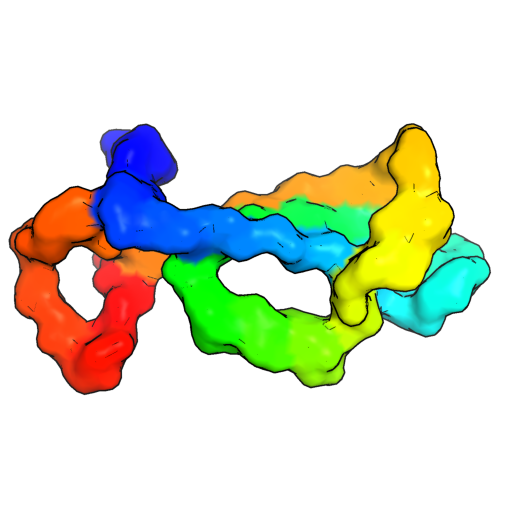.81 67 HIS A N 1
ATOM 494 C CA . HIS A 1 67 ? 3.999 5.367 -3.547 1.00 98.81 67 HIS A CA 1
ATOM 495 C C . HIS A 1 67 ? 4.364 4.467 -4.737 1.00 98.81 67 HIS A C 1
ATOM 497 O O . HIS A 1 67 ? 3.742 3.438 -4.981 1.00 98.81 67 HIS A O 1
ATOM 503 N N . SER A 1 68 ? 5.399 4.842 -5.487 1.00 98.75 68 SER A N 1
ATOM 504 C CA . SER A 1 68 ? 6.076 3.964 -6.444 1.00 98.75 68 SER A CA 1
ATOM 505 C C . SER A 1 68 ? 7.551 4.332 -6.483 1.00 98.75 68 SER A C 1
ATOM 507 O O . SER A 1 68 ? 7.891 5.516 -6.478 1.00 98.75 68 SER A O 1
ATOM 509 N N . VAL A 1 69 ? 8.422 3.333 -6.614 1.00 98.56 69 VAL A N 1
ATOM 510 C CA . VAL A 1 69 ? 9.857 3.549 -6.866 1.00 98.56 69 VAL A CA 1
ATOM 511 C C . VAL A 1 69 ? 10.134 4.152 -8.250 1.00 98.56 69 VAL A C 1
ATOM 513 O O . VAL A 1 69 ? 11.239 4.622 -8.512 1.00 98.56 69 VAL A O 1
ATOM 516 N N . GLY A 1 70 ? 9.145 4.146 -9.155 1.00 98.31 70 GLY A N 1
ATOM 517 C CA . GLY A 1 70 ? 9.241 4.783 -10.470 1.00 98.31 70 GLY A CA 1
ATOM 518 C C . GLY A 1 70 ? 10.081 4.011 -11.493 1.00 98.31 70 GLY A C 1
ATOM 519 O O . GLY A 1 70 ? 10.583 4.616 -12.444 1.00 98.31 70 GLY A O 1
ATOM 520 N N . CYS A 1 71 ? 10.233 2.693 -11.320 1.00 98.12 71 CYS A N 1
ATOM 521 C CA . CYS A 1 71 ? 11.066 1.825 -12.163 1.00 98.12 71 CYS A CA 1
ATOM 522 C C . CYS A 1 71 ? 10.263 0.650 -12.765 1.00 98.12 71 CYS A C 1
ATOM 524 O O . CYS A 1 71 ? 10.473 -0.494 -12.342 1.00 98.12 71 CYS A O 1
ATOM 526 N N . PRO A 1 72 ? 9.357 0.886 -13.736 1.00 98.19 72 PRO A N 1
ATOM 527 C CA . PRO A 1 72 ? 8.582 -0.186 -14.366 1.00 98.19 72 PRO A CA 1
ATOM 528 C C . PRO A 1 72 ? 9.473 -1.200 -15.093 1.00 98.19 72 PRO A C 1
ATOM 530 O O . PRO A 1 72 ? 10.582 -0.867 -15.514 1.00 98.19 72 PRO A O 1
ATOM 533 N N . LEU A 1 73 ? 8.967 -2.423 -15.264 1.00 97.94 73 LEU A N 1
ATOM 534 C CA . LEU A 1 73 ? 9.607 -3.483 -16.041 1.00 97.94 73 LEU A CA 1
ATOM 535 C C . LEU A 1 73 ? 9.084 -3.524 -17.497 1.00 97.94 73 LEU A C 1
ATOM 537 O O . LEU A 1 73 ? 7.889 -3.299 -17.729 1.00 97.94 73 LEU A O 1
ATOM 541 N N . PRO A 1 74 ? 9.945 -3.846 -18.485 1.00 98.06 74 PRO A N 1
ATOM 542 C CA . PRO A 1 74 ? 11.398 -4.010 -18.361 1.00 98.06 74 PRO A CA 1
ATOM 543 C C . PRO A 1 74 ? 12.094 -2.691 -17.987 1.00 98.06 74 PRO A C 1
ATOM 545 O O . PRO A 1 74 ? 11.604 -1.606 -18.306 1.00 98.06 74 PRO A O 1
ATOM 548 N N . LEU A 1 75 ? 13.223 -2.794 -17.278 1.00 97.19 75 LEU A N 1
ATOM 549 C CA . LEU A 1 75 ? 13.943 -1.629 -16.763 1.00 97.19 75 LEU A CA 1
ATOM 550 C C . LEU A 1 75 ? 14.427 -0.727 -17.906 1.00 97.19 75 LEU A C 1
ATOM 552 O O . LEU A 1 75 ? 15.023 -1.197 -18.871 1.00 97.19 75 LEU A O 1
ATOM 556 N N . LYS A 1 76 ? 14.210 0.586 -17.764 1.00 95.44 76 LYS A N 1
ATOM 557 C CA . LYS A 1 76 ? 14.686 1.604 -18.722 1.00 95.44 76 LYS A CA 1
ATOM 558 C C . LYS A 1 76 ? 16.108 2.100 -18.441 1.00 95.44 76 LYS A C 1
ATOM 560 O O . LYS A 1 76 ? 16.724 2.695 -19.317 1.00 95.44 76 LYS A O 1
ATOM 565 N N . LYS A 1 77 ? 16.595 1.922 -17.210 1.00 94.62 77 LYS A N 1
ATOM 566 C CA . LYS A 1 77 ? 17.923 2.339 -16.738 1.00 94.62 77 LYS A CA 1
ATOM 567 C C . LYS A 1 77 ? 18.557 1.190 -15.939 1.00 94.62 77 LYS A C 1
ATOM 569 O O . LYS A 1 77 ? 17.801 0.422 -15.337 1.00 94.62 77 LYS A O 1
ATOM 574 N N . PRO A 1 78 ? 19.898 1.071 -15.911 1.00 96.19 78 PRO A N 1
ATOM 575 C CA . PRO A 1 78 ? 20.584 0.096 -15.070 1.00 96.19 78 PRO A CA 1
ATOM 576 C C . PRO A 1 78 ? 20.220 0.268 -13.595 1.00 96.19 78 PRO A C 1
ATOM 578 O O . PRO A 1 78 ? 20.067 1.388 -13.109 1.00 96.19 78 PRO A O 1
ATOM 581 N N . LEU A 1 79 ? 20.095 -0.853 -12.894 1.00 97.19 79 LEU A N 1
ATOM 582 C CA . LEU A 1 79 ? 19.840 -0.883 -11.461 1.00 97.19 79 LEU A CA 1
ATOM 583 C C . LEU A 1 79 ? 21.171 -0.904 -10.708 1.00 97.19 79 LEU A C 1
ATOM 585 O O . LEU A 1 79 ? 22.034 -1.722 -11.019 1.00 97.19 79 LEU A O 1
ATOM 589 N N . VAL A 1 80 ? 21.326 -0.049 -9.700 1.00 98.38 80 VAL A N 1
ATOM 590 C CA . VAL A 1 80 ? 22.508 -0.041 -8.827 1.00 98.38 80 VAL A CA 1
ATOM 591 C C . VAL A 1 80 ? 22.147 -0.741 -7.520 1.00 98.38 80 VAL A C 1
ATOM 593 O O . VAL A 1 80 ? 21.103 -0.460 -6.939 1.00 98.38 80 VAL A O 1
ATOM 596 N N . ASN A 1 81 ? 22.989 -1.672 -7.065 1.00 98.25 81 ASN A N 1
ATOM 597 C CA . ASN A 1 81 ? 22.867 -2.355 -5.767 1.00 98.25 81 ASN A CA 1
ATOM 598 C C . ASN A 1 81 ? 21.503 -3.019 -5.498 1.00 98.25 81 ASN A C 1
ATOM 600 O O . ASN A 1 81 ? 21.072 -3.109 -4.352 1.00 98.25 81 ASN A O 1
ATOM 604 N N . ASN A 1 82 ? 20.810 -3.474 -6.546 1.00 98.06 82 ASN A N 1
ATOM 605 C CA . ASN A 1 82 ? 19.446 -4.011 -6.455 1.00 98.06 82 ASN A CA 1
ATOM 606 C C . ASN A 1 82 ? 18.421 -3.042 -5.823 1.00 98.06 82 ASN A C 1
ATOM 608 O O . ASN A 1 82 ? 17.386 -3.479 -5.323 1.00 98.06 82 ASN A O 1
ATOM 612 N N . TRP A 1 83 ? 18.677 -1.730 -5.874 1.00 98.44 83 TRP A N 1
ATOM 613 C CA . TRP A 1 83 ? 17.828 -0.704 -5.273 1.00 98.44 83 TRP A CA 1
ATOM 614 C C . TRP A 1 83 ? 17.086 0.112 -6.342 1.00 98.44 83 TRP A C 1
ATOM 616 O O . TRP A 1 83 ? 17.687 0.979 -6.982 1.00 98.44 83 TRP A O 1
ATOM 626 N N . PRO A 1 84 ? 15.791 -0.154 -6.597 1.00 98.06 84 PRO A N 1
ATOM 627 C CA . PRO A 1 84 ? 15.034 0.611 -7.579 1.00 98.06 84 PRO A CA 1
ATOM 628 C C . PRO A 1 84 ? 14.700 1.999 -7.030 1.00 98.06 84 PRO A C 1
ATOM 630 O O . PRO A 1 84 ? 14.068 2.132 -5.985 1.00 98.06 84 PRO A O 1
ATOM 633 N N . CYS A 1 85 ? 15.112 3.032 -7.757 1.00 97.94 85 CYS A N 1
ATOM 634 C CA . CYS A 1 85 ? 14.764 4.424 -7.500 1.00 97.94 85 CYS A CA 1
ATOM 635 C C . CYS A 1 85 ? 14.832 5.246 -8.797 1.00 97.94 85 CYS A C 1
ATOM 637 O O . CYS A 1 85 ? 15.458 4.841 -9.782 1.00 97.94 85 CYS A O 1
ATOM 639 N N . ASN A 1 86 ? 14.195 6.419 -8.798 1.00 97.25 86 ASN A N 1
ATOM 640 C CA . ASN A 1 86 ? 14.230 7.363 -9.915 1.00 97.25 86 ASN A CA 1
ATOM 641 C C . ASN A 1 86 ? 14.431 8.79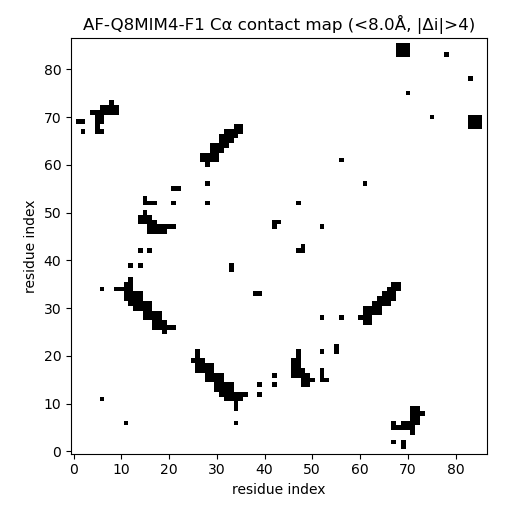9 -9.386 1.00 97.25 86 ASN A C 1
ATOM 643 O O . ASN A 1 86 ? 13.432 9.501 -9.207 1.00 97.25 86 ASN A O 1
ATOM 647 N N . PRO A 1 87 ? 15.686 9.181 -9.054 1.00 95.31 87 PRO A N 1
ATOM 648 C CA . PRO A 1 87 ? 16.033 10.521 -8.571 1.00 95.31 87 PRO A CA 1
ATOM 649 C C . PRO A 1 87 ? 15.712 11.638 -9.570 1.00 95.31 87 PRO A C 1
ATOM 651 O O . PRO A 1 87 ? 15.777 11.382 -10.798 1.00 95.31 87 PRO A O 1
#

pLDDT: mean 97.63, std 3.38, range [68.19, 98.94]